Protein AF-A0AAV3FKM1-F1 (afdb_monomer)

Mean predicted aligned error: 5.12 Å

Organism: NCBI:txid1161745

Secondary structure (DSSP, 8-state):
-----PPPHHHHHHHHT-TTTEEEEETTEEEE-HHHHHHHHHHHHTT--HHHHHHTTT--HHHH-HHHHHHHHHHHHHHHHSS--

pLDDT: mean 88.03, std 15.58, range [33.47, 97.94]

Solvent-accessible surface area (backbone atoms only — not comparable to full-atom values): 5108 Å² total; per-residue (Å²): 134,83,80,70,80,71,68,52,68,66,53,53,58,54,47,64,76,37,60,77,48,28,68,46,76,57,96,76,41,77,39,63,24,69,67,40,52,53,52,49,53,51,44,40,74,75,67,48,55,69,58,54,60,28,42,79,69,76,52,20,47,92,65,62,31,60,74,49,50,54,52,51,54,55,53,52,50,58,56,51,70,76,51,77,130

Structure (mmCIF, N/CA/C/O backbone):
data_AF-A0AAV3FKM1-F1
#
_entry.id   AF-A0AAV3FKM1-F1
#
loop_
_atom_site.group_PDB
_atom_site.id
_atom_site.type_symbol
_atom_site.label_atom_id
_atom_site.label_alt_id
_atom_site.label_comp_id
_atom_site.label_asym_id
_atom_site.label_entity_id
_atom_site.label_seq_id
_atom_site.pdbx_PDB_ins_code
_atom_site.Cartn_x
_atom_site.Cartn_y
_atom_site.Cartn_z
_atom_site.occupancy
_atom_site.B_iso_or_equiv
_atom_site.auth_seq_id
_atom_site.auth_comp_id
_atom_site.auth_asym_id
_atom_site.auth_atom_id
_atom_site.pdbx_PDB_model_num
ATOM 1 N N . MET A 1 1 ? 2.653 21.293 5.285 1.00 33.47 1 MET A N 1
ATOM 2 C CA . MET A 1 1 ? 2.508 19.931 5.851 1.00 33.47 1 MET A CA 1
ATOM 3 C C . MET A 1 1 ? 1.086 19.451 5.589 1.00 33.47 1 MET A C 1
ATOM 5 O O . MET A 1 1 ? 0.173 19.889 6.272 1.00 33.47 1 MET A O 1
ATOM 9 N N . THR A 1 2 ? 0.848 18.638 4.559 1.00 41.75 2 THR A N 1
ATOM 10 C CA . THR A 1 2 ? -0.502 18.129 4.266 1.00 41.75 2 THR A CA 1
ATOM 11 C C . THR A 1 2 ? -0.880 17.103 5.330 1.00 41.75 2 THR A C 1
ATOM 13 O O . THR A 1 2 ? -0.345 15.994 5.350 1.00 41.75 2 THR A O 1
ATOM 16 N N . SER A 1 3 ? -1.768 17.494 6.247 1.00 46.47 3 SER A N 1
ATOM 17 C CA . SER A 1 3 ? -2.404 16.586 7.202 1.00 46.47 3 SER A CA 1
ATOM 18 C C . SER A 1 3 ? -3.076 15.470 6.401 1.00 46.47 3 SER A C 1
ATOM 20 O O . SER A 1 3 ? -4.056 15.694 5.693 1.00 46.47 3 SER A O 1
ATOM 22 N N . GLY A 1 4 ? -2.461 14.287 6.378 1.00 57.47 4 GLY A N 1
ATOM 23 C CA . GLY A 1 4 ? -2.964 13.171 5.589 1.00 57.47 4 GLY A CA 1
ATOM 24 C C . GLY A 1 4 ? -4.335 12.770 6.114 1.00 57.47 4 GLY A C 1
ATOM 25 O O . GLY A 1 4 ? -4.456 12.489 7.305 1.00 57.47 4 GLY A O 1
ATOM 26 N N . LYS A 1 5 ? -5.342 12.723 5.231 1.00 66.19 5 LYS A N 1
ATOM 27 C CA . LYS A 1 5 ? -6.682 12.201 5.533 1.00 66.19 5 LYS A CA 1
ATOM 28 C C . LYS A 1 5 ? -6.544 10.940 6.400 1.00 66.19 5 LYS A C 1
ATOM 30 O O . LYS A 1 5 ? -5.841 9.987 6.021 1.00 66.19 5 LYS A O 1
ATOM 35 N N . LYS A 1 6 ? -7.125 10.985 7.606 1.00 76.19 6 LYS A N 1
ATOM 36 C CA . LYS A 1 6 ? -7.204 9.818 8.491 1.00 76.19 6 LYS A CA 1
ATOM 37 C C . LYS A 1 6 ? -7.939 8.716 7.727 1.00 76.19 6 LYS A C 1
ATOM 39 O O . LYS A 1 6 ? -8.885 9.014 7.006 1.00 76.19 6 LYS A O 1
ATOM 44 N N . LEU A 1 7 ? -7.464 7.477 7.853 1.00 86.56 7 LEU A N 1
ATOM 45 C CA . LEU A 1 7 ? -8.237 6.330 7.375 1.00 86.56 7 LEU A CA 1
ATOM 46 C C . LEU A 1 7 ? -9.524 6.302 8.200 1.00 86.56 7 LEU A C 1
ATO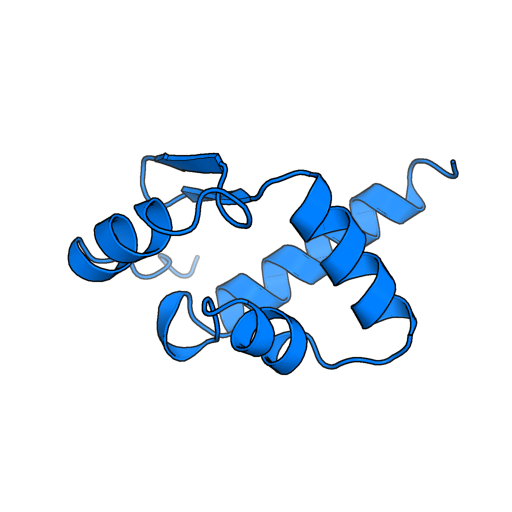M 48 O O . LEU A 1 7 ? -9.446 6.388 9.431 1.00 86.56 7 LEU A O 1
ATOM 52 N N . ASP A 1 8 ? -10.670 6.268 7.532 1.00 90.12 8 ASP A N 1
ATOM 53 C CA . ASP A 1 8 ? -11.948 6.081 8.208 1.00 90.12 8 ASP A CA 1
ATOM 54 C C . ASP A 1 8 ? -12.050 4.662 8.783 1.00 90.12 8 ASP A C 1
ATOM 56 O O . ASP A 1 8 ? -11.223 3.783 8.525 1.00 90.12 8 ASP A O 1
ATOM 60 N N . ARG A 1 9 ? -13.045 4.470 9.647 1.00 91.44 9 ARG A N 1
ATOM 61 C CA . ARG A 1 9 ? -13.228 3.216 10.376 1.00 91.44 9 ARG A CA 1
ATOM 62 C C . ARG A 1 9 ? -13.511 2.045 9.436 1.00 91.44 9 ARG A C 1
ATOM 64 O O . ARG A 1 9 ? -12.941 0.982 9.639 1.00 91.44 9 ARG A O 1
ATOM 71 N N . GLU A 1 10 ? -14.328 2.262 8.411 1.00 93.88 10 GLU A N 1
ATOM 72 C CA . GLU A 1 10 ? -14.691 1.238 7.430 1.00 93.88 10 GLU A CA 1
ATOM 73 C C . GLU A 1 10 ? -13.459 0.732 6.675 1.00 93.88 10 GLU A C 1
ATOM 75 O O . GLU A 1 10 ? -13.205 -0.469 6.629 1.00 93.88 10 GLU A O 1
ATOM 80 N N . THR A 1 11 ? -12.610 1.647 6.206 1.00 94.12 11 THR A N 1
ATOM 81 C CA . THR A 1 11 ? -11.331 1.312 5.576 1.00 94.12 11 THR A CA 1
ATOM 82 C C . THR A 1 11 ? -10.422 0.546 6.536 1.00 94.12 11 THR A C 1
ATOM 84 O O . THR A 1 11 ? -9.753 -0.405 6.139 1.00 94.12 11 THR A O 1
ATOM 87 N N . VAL A 1 12 ? -10.359 0.943 7.812 1.00 94.44 12 VAL A N 1
ATOM 88 C CA . VAL A 1 12 ? -9.544 0.239 8.816 1.00 94.44 12 VAL A CA 1
ATOM 89 C C . VAL A 1 12 ? -10.040 -1.188 9.034 1.00 94.44 12 VAL A C 1
ATOM 91 O O . VAL A 1 12 ? -9.214 -2.100 9.107 1.00 94.44 12 VAL A O 1
ATOM 94 N N . ASP A 1 13 ? -11.351 -1.379 9.146 1.00 95.31 13 ASP A N 1
ATOM 95 C CA . ASP A 1 13 ? -11.953 -2.690 9.371 1.00 95.31 13 ASP A CA 1
ATOM 96 C C . ASP A 1 13 ? -11.801 -3.581 8.131 1.00 95.31 13 ASP A C 1
ATOM 98 O O . ASP A 1 13 ? -11.393 -4.732 8.270 1.00 95.31 13 ASP A O 1
ATOM 102 N N . TYR A 1 14 ? -11.960 -3.028 6.924 1.00 96.69 14 TYR A N 1
ATOM 103 C CA . TYR A 1 14 ? -11.653 -3.721 5.672 1.00 96.69 14 TYR A CA 1
ATOM 104 C C . TYR A 1 14 ? -10.186 -4.164 5.594 1.00 96.69 14 TYR A C 1
ATOM 106 O O . TYR A 1 14 ? -9.892 -5.329 5.360 1.00 96.69 14 TYR A O 1
ATOM 114 N N . LEU A 1 15 ? -9.228 -3.275 5.871 1.00 96.44 15 LEU A N 1
ATOM 115 C CA . LEU A 1 15 ? -7.805 -3.634 5.821 1.00 96.44 15 LEU A CA 1
ATOM 116 C C . LEU A 1 15 ? -7.432 -4.747 6.816 1.00 96.44 15 LEU A C 1
ATOM 118 O O . LEU A 1 15 ? -6.449 -5.452 6.600 1.00 96.44 15 LEU A O 1
ATOM 122 N N . ARG A 1 16 ? -8.186 -4.910 7.910 1.00 95.06 16 ARG A N 1
ATOM 123 C CA . ARG A 1 16 ? -7.970 -5.983 8.893 1.00 95.06 16 ARG A CA 1
ATOM 124 C C . ARG A 1 16 ? -8.434 -7.355 8.405 1.00 95.06 16 ARG A C 1
ATOM 126 O O . ARG A 1 16 ? -7.990 -8.346 8.976 1.00 95.06 16 ARG A O 1
ATOM 133 N N . THR A 1 17 ? -9.268 -7.430 7.368 1.00 96.88 17 THR A N 1
ATOM 134 C CA . THR A 1 17 ? -9.690 -8.708 6.769 1.00 96.88 17 THR A CA 1
ATOM 135 C C . THR A 1 17 ? -8.668 -9.268 5.775 1.00 96.88 17 THR A C 1
ATOM 137 O O . THR A 1 17 ? -8.838 -10.388 5.303 1.00 96.88 17 THR A O 1
ATOM 140 N N . LEU A 1 18 ? -7.586 -8.529 5.489 1.00 97.31 18 LEU A N 1
ATOM 141 C CA . LEU A 1 18 ? -6.538 -8.892 4.529 1.00 97.31 18 LEU A CA 1
ATOM 142 C C . LEU A 1 18 ? -5.193 -9.203 5.227 1.00 97.31 18 LEU A C 1
ATOM 144 O O . LEU A 1 18 ? -4.224 -8.459 5.036 1.00 97.31 18 LEU A O 1
ATOM 148 N N . PRO A 1 19 ? -5.081 -10.283 6.029 1.00 95.81 19 PRO A N 1
ATOM 149 C CA . PRO A 1 19 ? -3.875 -10.574 6.814 1.00 95.81 19 PRO A CA 1
ATOM 150 C C . PRO A 1 19 ? -2.637 -10.871 5.955 1.00 95.81 19 PRO A C 1
ATOM 152 O O . PRO A 1 19 ? -1.520 -10.574 6.375 1.00 95.81 19 PRO A O 1
ATOM 155 N N . GLU A 1 20 ? -2.827 -11.381 4.734 1.00 96.12 20 GLU A N 1
ATOM 156 C CA . GLU A 1 20 ? -1.742 -11.656 3.779 1.00 96.12 20 GLU A CA 1
ATOM 157 C C . GLU A 1 20 ? -1.034 -10.377 3.303 1.00 96.12 20 GLU A C 1
ATOM 159 O O . GLU A 1 20 ? 0.161 -10.378 2.989 1.00 96.12 20 GLU A O 1
ATOM 164 N N . ILE A 1 21 ? -1.756 -9.254 3.300 1.00 97.31 21 ILE A N 1
ATOM 165 C CA . ILE A 1 21 ? -1.294 -7.961 2.783 1.00 97.31 21 ILE A CA 1
ATOM 166 C C . ILE A 1 21 ? -0.952 -7.006 3.932 1.00 97.31 21 ILE A C 1
ATOM 168 O O . ILE A 1 21 ? 0.075 -6.314 3.922 1.00 97.31 21 ILE A O 1
ATOM 172 N N . VAL A 1 22 ? -1.803 -6.971 4.959 1.00 96.94 22 VAL A N 1
ATOM 173 C CA . VAL A 1 22 ? -1.750 -6.028 6.076 1.00 96.94 22 VAL A CA 1
ATOM 174 C C . VAL A 1 22 ? -1.543 -6.780 7.386 1.00 96.94 22 VAL A C 1
ATOM 176 O O . VAL A 1 22 ? -2.436 -7.420 7.923 1.00 96.94 22 VAL A O 1
ATOM 179 N N . ARG A 1 23 ? -0.363 -6.599 7.983 1.00 97.12 23 ARG A N 1
ATOM 180 C CA . ARG A 1 23 ? -0.024 -7.138 9.307 1.00 97.12 23 ARG A CA 1
ATOM 181 C C . ARG A 1 23 ? -0.839 -6.484 10.427 1.00 97.12 23 ARG A C 1
ATOM 183 O O . ARG A 1 23 ? -1.174 -7.146 11.400 1.00 97.12 23 ARG A O 1
ATOM 190 N N . ARG A 1 24 ? -1.047 -5.161 10.370 1.00 95.06 24 ARG A N 1
ATOM 191 C CA . ARG A 1 24 ? -1.883 -4.403 11.328 1.00 95.06 24 ARG A CA 1
ATOM 192 C C . ARG A 1 24 ? -2.149 -2.973 10.859 1.00 95.06 24 ARG A C 1
ATOM 194 O O . ARG A 1 24 ? -1.362 -2.402 10.104 1.00 95.06 24 ARG A O 1
ATOM 201 N N . VAL A 1 25 ? -3.181 -2.347 11.425 1.00 94.56 25 VAL A N 1
ATOM 202 C CA . VAL A 1 25 ? -3.463 -0.910 11.282 1.00 94.56 25 VAL A CA 1
ATOM 203 C C . VAL A 1 25 ? -3.526 -0.259 12.665 1.00 94.56 25 VAL A C 1
ATOM 205 O O . VAL A 1 25 ? -4.293 -0.699 13.521 1.00 94.56 25 VAL A O 1
ATOM 208 N N . GLN A 1 26 ? -2.710 0.774 12.902 1.00 89.81 26 GLN A N 1
ATOM 209 C CA . GLN A 1 26 ? -2.616 1.461 14.199 1.00 89.81 26 GLN A CA 1
ATOM 210 C C . GLN A 1 26 ? -2.388 2.963 14.005 1.00 89.81 26 GLN A C 1
ATOM 212 O O . GLN A 1 26 ? -1.467 3.365 13.294 1.00 89.81 26 GLN A O 1
ATOM 217 N N . GLY A 1 27 ? -3.222 3.807 14.625 1.00 85.06 27 GLY A N 1
ATOM 218 C CA . GLY A 1 27 ? -3.067 5.269 14.574 1.00 85.06 27 GLY A CA 1
ATOM 219 C C . GLY A 1 27 ? -3.038 5.845 13.149 1.00 85.06 27 GLY A C 1
ATOM 220 O O . GLY A 1 27 ? -2.272 6.763 12.870 1.00 85.06 27 GLY A O 1
ATOM 221 N N . GLY A 1 28 ? -3.793 5.255 12.213 1.00 83.44 28 GLY A N 1
ATOM 222 C CA . GLY A 1 28 ? -3.801 5.650 10.796 1.00 83.44 28 GLY A CA 1
ATOM 223 C C . GLY A 1 28 ? -2.570 5.212 9.983 1.00 83.44 28 GLY A C 1
ATOM 224 O O . GLY A 1 28 ? -2.432 5.604 8.816 1.00 83.44 28 GLY A O 1
ATOM 225 N N . ARG A 1 29 ? -1.672 4.410 10.575 1.00 89.44 29 ARG A N 1
ATOM 226 C CA . ARG A 1 29 ? -0.542 3.755 9.902 1.00 89.44 29 ARG A CA 1
ATOM 227 C C . ARG A 1 29 ? -0.919 2.329 9.516 1.00 89.44 29 ARG A C 1
ATOM 229 O O . ARG A 1 29 ? -1.432 1.581 10.345 1.00 89.44 29 ARG A O 1
ATOM 236 N N . ILE A 1 30 ? -0.609 1.963 8.275 1.00 94.69 30 ILE A N 1
ATOM 237 C CA . ILE A 1 30 ? -0.778 0.609 7.742 1.00 94.69 30 ILE A CA 1
ATOM 238 C C . ILE A 1 30 ? 0.585 -0.075 7.801 1.00 94.69 30 ILE A C 1
ATOM 240 O O . ILE A 1 30 ? 1.571 0.437 7.265 1.00 94.69 30 ILE A O 1
ATOM 244 N N . TYR A 1 31 ? 0.647 -1.213 8.479 1.00 95.38 31 TYR A N 1
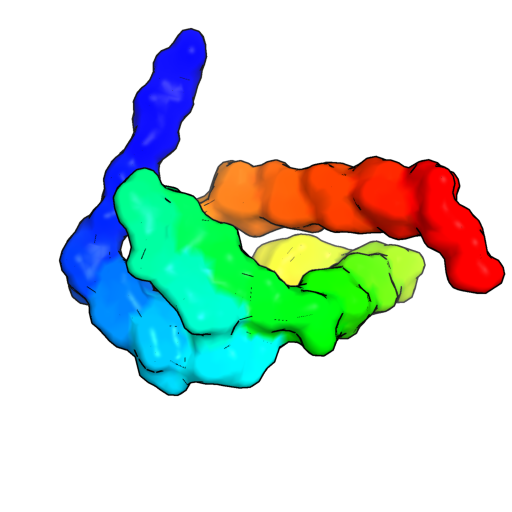ATOM 245 C CA . TYR A 1 31 ? 1.831 -2.054 8.537 1.00 95.38 31 TYR A CA 1
ATOM 246 C C . TYR A 1 31 ? 1.617 -3.211 7.572 1.00 95.38 31 TYR A C 1
ATOM 248 O O . TYR A 1 31 ? 0.887 -4.142 7.885 1.00 95.38 31 TYR A O 1
ATOM 256 N N . TYR A 1 32 ? 2.247 -3.139 6.405 1.00 96.62 32 TYR A N 1
ATOM 257 C CA . TYR A 1 32 ? 2.201 -4.214 5.415 1.00 96.62 32 TYR A CA 1
ATOM 258 C C . TYR A 1 32 ? 3.074 -5.395 5.825 1.00 96.62 32 TYR A C 1
ATOM 260 O O . TYR A 1 32 ? 4.104 -5.181 6.481 1.00 96.62 32 TYR A O 1
ATOM 268 N N . THR A 1 33 ? 2.673 -6.595 5.411 1.00 96.75 33 THR A N 1
ATOM 269 C CA . THR A 1 33 ? 3.469 -7.821 5.539 1.00 96.75 33 THR A CA 1
ATOM 270 C C . THR A 1 33 ? 4.774 -7.710 4.749 1.00 96.75 33 THR A C 1
ATOM 272 O O . THR A 1 33 ? 4.890 -6.932 3.799 1.00 96.75 33 THR A O 1
ATOM 275 N N . ASN A 1 34 ? 5.796 -8.466 5.159 1.00 94.75 34 ASN A N 1
ATOM 276 C CA . ASN A 1 34 ? 7.066 -8.488 4.429 1.00 94.75 34 ASN A CA 1
ATOM 277 C C . ASN A 1 34 ? 6.903 -9.144 3.051 1.00 94.75 34 ASN A C 1
ATOM 279 O O . ASN A 1 34 ? 7.462 -8.640 2.082 1.00 94.75 34 ASN A O 1
ATOM 283 N N . SER A 1 35 ? 6.088 -10.201 2.955 1.00 94.62 35 SER A N 1
ATOM 284 C CA . SER A 1 35 ? 5.759 -10.883 1.697 1.00 94.62 35 SER A CA 1
ATOM 285 C C . SER A 1 35 ? 5.180 -9.915 0.666 1.00 94.62 35 SER A C 1
ATOM 287 O O . SER A 1 35 ? 5.714 -9.810 -0.438 1.00 94.62 35 SER A O 1
ATOM 289 N N . PHE A 1 36 ? 4.164 -9.134 1.047 1.00 96.75 36 PHE A N 1
ATOM 290 C CA . PHE A 1 36 ? 3.556 -8.157 0.149 1.00 96.75 36 PHE A CA 1
ATOM 291 C C . PHE A 1 36 ? 4.547 -7.073 -0.284 1.00 96.75 36 PHE A C 1
ATOM 293 O O . PHE A 1 36 ? 4.600 -6.724 -1.459 1.00 96.75 36 PHE A O 1
ATOM 300 N N . ARG A 1 37 ? 5.392 -6.564 0.625 1.00 95.56 37 ARG A N 1
ATOM 301 C CA . ARG A 1 37 ? 6.427 -5.577 0.258 1.00 95.56 37 ARG A CA 1
ATOM 302 C C . ARG A 1 37 ? 7.410 -6.128 -0.770 1.00 95.56 37 ARG A C 1
ATOM 304 O O . ARG A 1 37 ? 7.727 -5.432 -1.736 1.00 95.56 37 ARG A O 1
ATOM 311 N N . THR A 1 38 ? 7.890 -7.355 -0.575 1.00 94.12 38 THR A N 1
ATOM 312 C CA . THR A 1 38 ? 8.816 -8.009 -1.508 1.00 94.12 38 THR A CA 1
ATOM 313 C C . THR A 1 38 ? 8.154 -8.224 -2.865 1.00 94.12 38 THR A C 1
ATOM 315 O O . THR A 1 38 ? 8.719 -7.836 -3.885 1.00 94.12 38 THR A O 1
ATOM 318 N N . GLN A 1 39 ? 6.922 -8.740 -2.889 1.00 95.25 39 GLN A N 1
ATOM 319 C CA . GLN A 1 39 ? 6.163 -8.923 -4.127 1.00 95.25 39 GLN A CA 1
ATOM 320 C C . GLN A 1 39 ? 5.920 -7.589 -4.848 1.00 95.25 39 GLN A C 1
ATOM 322 O O . GLN A 1 39 ? 6.201 -7.467 -6.039 1.00 95.25 39 GLN A O 1
ATOM 327 N N . ALA A 1 40 ? 5.451 -6.565 -4.132 1.00 95.94 40 ALA A N 1
ATOM 328 C CA . ALA A 1 40 ? 5.139 -5.263 -4.708 1.00 95.94 40 ALA A CA 1
ATOM 329 C C . ALA A 1 40 ? 6.385 -4.558 -5.264 1.00 95.94 40 ALA A C 1
ATOM 331 O O . ALA A 1 40 ? 6.332 -3.954 -6.333 1.00 95.94 40 ALA A O 1
ATOM 332 N N . THR A 1 41 ? 7.523 -4.642 -4.569 1.00 94.62 41 THR A N 1
ATOM 333 C CA . THR A 1 41 ? 8.784 -4.065 -5.066 1.00 94.62 41 THR A CA 1
ATOM 334 C C . THR A 1 41 ? 9.352 -4.834 -6.254 1.00 94.62 41 THR A C 1
ATOM 336 O O . THR A 1 41 ? 9.874 -4.198 -7.168 1.00 94.62 41 THR A O 1
ATOM 339 N N . ALA A 1 42 ? 9.221 -6.164 -6.281 1.00 93.81 42 ALA A N 1
ATOM 340 C CA . ALA A 1 42 ? 9.620 -6.986 -7.421 1.00 93.81 42 ALA A CA 1
ATOM 341 C C . ALA A 1 42 ? 8.780 -6.669 -8.667 1.00 93.81 42 ALA A C 1
ATOM 343 O O . ALA A 1 42 ? 9.348 -6.342 -9.705 1.00 93.81 42 ALA A O 1
ATOM 344 N N . ARG A 1 43 ? 7.445 -6.665 -8.546 1.00 95.50 43 ARG A N 1
ATOM 345 C CA . ARG A 1 43 ? 6.531 -6.302 -9.644 1.00 95.50 43 ARG A CA 1
ATOM 346 C C . ARG A 1 43 ? 6.796 -4.894 -10.160 1.00 95.50 43 ARG A C 1
ATOM 348 O O . ARG A 1 43 ? 6.916 -4.683 -11.361 1.00 95.50 43 ARG A O 1
ATOM 355 N N . TYR A 1 44 ? 6.986 -3.937 -9.254 1.00 95.31 44 TYR A N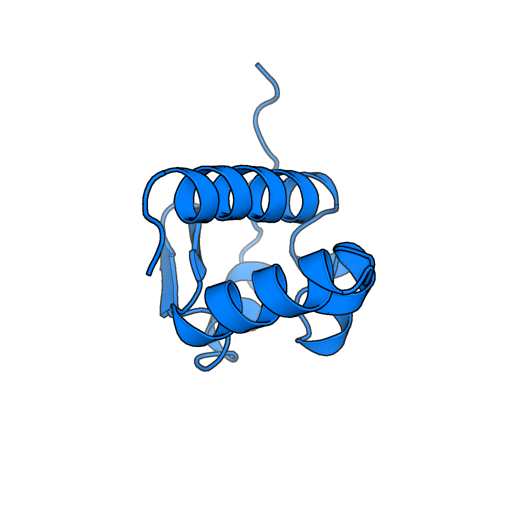 1
ATOM 356 C CA . TYR A 1 44 ? 7.337 -2.582 -9.658 1.00 95.31 44 TYR A CA 1
ATOM 357 C C . TYR A 1 44 ? 8.665 -2.537 -10.437 1.00 95.31 44 TYR A C 1
ATOM 359 O O . TYR A 1 44 ? 8.778 -1.811 -11.421 1.00 95.31 44 TYR 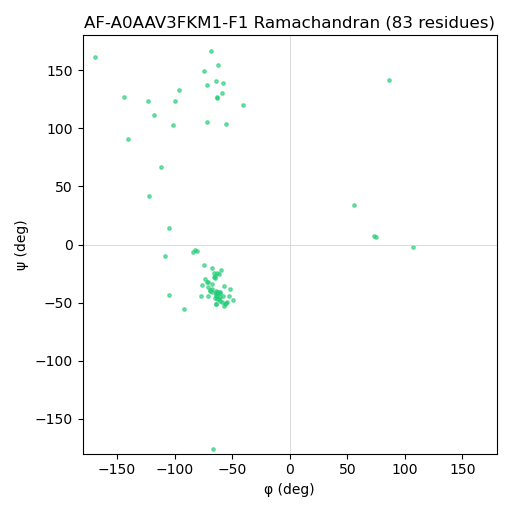A O 1
ATOM 367 N N . ALA A 1 45 ? 9.680 -3.301 -10.015 1.00 92.62 45 ALA A N 1
ATOM 368 C CA . ALA A 1 45 ? 10.958 -3.380 -10.726 1.00 92.62 45 ALA A CA 1
ATOM 369 C C . ALA A 1 45 ? 10.830 -4.025 -12.120 1.00 92.62 45 ALA A C 1
ATOM 371 O O . ALA A 1 45 ? 11.646 -3.733 -12.987 1.00 92.62 45 ALA A O 1
ATOM 372 N N . MET A 1 46 ? 9.804 -4.852 -12.341 1.00 94.69 46 MET A N 1
ATOM 373 C CA . MET A 1 46 ? 9.453 -5.419 -13.649 1.00 94.69 46 MET A CA 1
ATOM 374 C C . MET A 1 46 ? 8.665 -4.447 -14.546 1.00 94.69 46 MET A C 1
ATOM 376 O O . MET A 1 46 ? 8.430 -4.758 -15.708 1.00 94.69 46 MET A O 1
ATOM 380 N N . GLY A 1 47 ? 8.288 -3.267 -14.039 1.00 96.00 47 GLY A N 1
ATOM 381 C CA . GLY A 1 47 ? 7.592 -2.225 -14.802 1.00 96.00 47 GLY A CA 1
ATOM 382 C C . GLY A 1 47 ? 6.114 -2.046 -14.452 1.00 96.00 47 GLY A C 1
ATOM 383 O O . GLY A 1 47 ? 5.482 -1.130 -14.982 1.00 96.00 47 GLY A O 1
ATOM 384 N N . ASP A 1 48 ? 5.562 -2.849 -13.538 1.00 96.81 48 ASP A N 1
ATOM 385 C CA . ASP A 1 48 ? 4.160 -2.720 -13.138 1.00 96.81 48 ASP A CA 1
ATOM 386 C C . ASP A 1 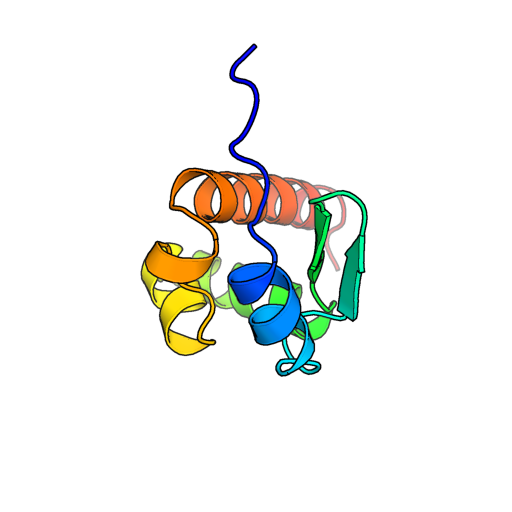48 ? 3.891 -1.373 -12.455 1.00 96.81 48 ASP A C 1
ATOM 388 O O . ASP A 1 48 ? 4.666 -0.874 -11.624 1.00 96.81 48 ASP A O 1
ATOM 392 N N . ARG A 1 49 ? 2.729 -0.784 -12.753 1.00 96.88 49 ARG A N 1
ATOM 393 C CA . ARG A 1 49 ? 2.324 0.478 -12.132 1.00 96.88 49 ARG A CA 1
ATOM 394 C C . ARG A 1 49 ? 1.958 0.228 -10.663 1.00 96.88 49 ARG A C 1
ATOM 396 O O . ARG A 1 49 ? 1.191 -0.687 -10.375 1.00 96.88 49 ARG A O 1
ATOM 403 N N . PRO A 1 50 ? 2.383 1.095 -9.721 1.00 96.50 50 PRO A N 1
ATOM 404 C CA . PRO A 1 50 ? 2.051 0.963 -8.301 1.00 96.50 50 PRO A CA 1
ATOM 405 C C . PRO A 1 50 ? 0.559 0.793 -8.016 1.00 96.50 50 PRO A C 1
ATOM 407 O O . PRO A 1 50 ? 0.176 0.050 -7.126 1.00 96.50 50 PRO A O 1
ATOM 410 N N . VAL A 1 51 ? -0.285 1.505 -8.761 1.00 97.44 51 VAL A N 1
ATOM 411 C CA . VAL A 1 51 ? -1.739 1.449 -8.591 1.00 97.44 51 VAL A CA 1
ATOM 412 C C . VAL A 1 51 ? -2.279 0.060 -8.915 1.00 97.44 51 VAL A C 1
ATOM 414 O O . VAL A 1 51 ? -3.111 -0.437 -8.163 1.00 97.44 51 VAL A O 1
ATOM 417 N N . ASP A 1 52 ? -1.776 -0.568 -9.974 1.00 97.94 52 ASP A N 1
ATOM 418 C CA . ASP A 1 52 ? -2.256 -1.870 -10.436 1.00 97.94 52 ASP A CA 1
ATOM 419 C C . ASP A 1 52 ? -1.822 -2.967 -9.459 1.00 97.94 52 ASP A C 1
ATOM 421 O O . ASP A 1 52 ? -2.656 -3.725 -8.980 1.00 97.94 52 ASP A O 1
ATOM 425 N N . ILE A 1 53 ? -0.564 -2.934 -9.003 1.00 97.81 53 ILE A N 1
ATOM 426 C CA . ILE A 1 53 ? -0.055 -3.837 -7.955 1.00 97.81 53 ILE A CA 1
ATOM 427 C C . ILE A 1 53 ? -0.950 -3.807 -6.707 1.00 97.81 53 ILE A C 1
ATOM 429 O O . ILE A 1 53 ? -1.252 -4.845 -6.123 1.00 97.81 53 ILE A O 1
ATOM 433 N N . PHE A 1 54 ? -1.358 -2.616 -6.265 1.00 97.62 54 PHE A N 1
ATOM 434 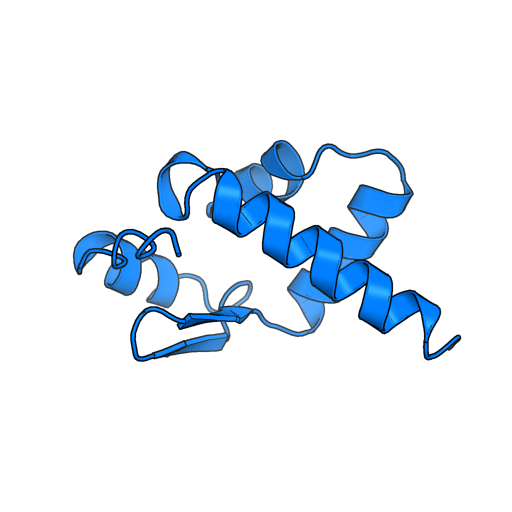C CA . PHE A 1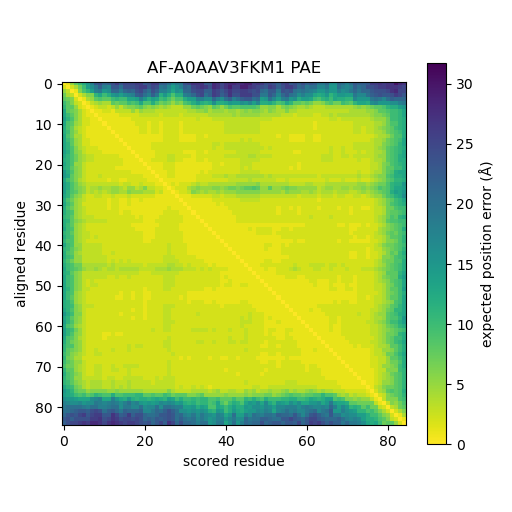 54 ? -2.183 -2.467 -5.068 1.00 97.62 54 PHE A CA 1
ATOM 435 C C . PHE A 1 54 ? -3.653 -2.844 -5.312 1.00 97.62 54 PHE A C 1
ATOM 437 O O . PHE A 1 54 ? -4.269 -3.424 -4.418 1.00 97.62 54 PHE A O 1
ATOM 444 N N . ARG A 1 55 ? -4.206 -2.571 -6.503 1.00 97.94 55 ARG A N 1
ATOM 445 C CA . ARG A 1 55 ? -5.561 -3.003 -6.894 1.00 97.94 55 ARG A CA 1
ATOM 446 C C . ARG A 1 55 ? -5.685 -4.516 -6.975 1.00 97.94 55 ARG A C 1
ATOM 448 O O . ARG A 1 55 ? -6.641 -5.057 -6.432 1.00 97.94 55 ARG A O 1
ATOM 455 N N . ASP A 1 56 ? -4.687 -5.188 -7.540 1.00 97.38 56 ASP A N 1
ATOM 456 C CA . ASP A 1 56 ? -4.643 -6.654 -7.622 1.00 97.38 56 ASP A CA 1
ATOM 457 C C . ASP A 1 56 ? -4.675 -7.321 -6.237 1.00 97.38 56 ASP A C 1
ATOM 459 O O . ASP A 1 56 ? -5.051 -8.481 -6.106 1.00 97.38 56 ASP A O 1
ATOM 463 N N . ASN A 1 57 ? -4.294 -6.579 -5.193 1.00 96.50 57 ASN A N 1
ATOM 464 C CA . ASN A 1 57 ? -4.281 -7.027 -3.803 1.00 96.50 57 ASN A CA 1
ATOM 465 C C . ASN A 1 57 ? -5.434 -6.433 -2.967 1.00 96.50 57 ASN A C 1
ATOM 467 O O . ASN A 1 57 ? -5.389 -6.471 -1.737 1.00 96.50 57 ASN A O 1
ATOM 471 N N . GLY A 1 58 ? -6.448 -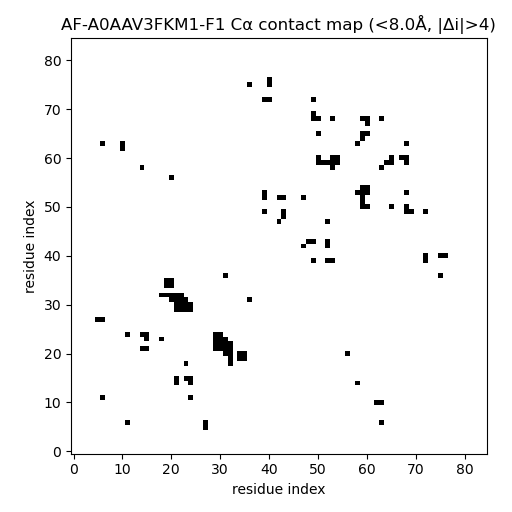5.845 -3.611 1.00 96.25 58 GLY A N 1
ATOM 472 C CA . GLY A 1 58 ? -7.645 -5.307 -2.955 1.00 96.25 58 GLY A CA 1
ATOM 473 C C . GLY A 1 58 ? -7.434 -4.005 -2.177 1.00 96.25 58 GLY A C 1
ATOM 474 O O . GLY A 1 58 ? -8.336 -3.540 -1.497 1.00 96.25 58 GLY A O 1
ATOM 475 N N . ILE A 1 59 ? -6.263 -3.375 -2.261 1.00 96.44 59 ILE A N 1
ATOM 476 C CA . ILE A 1 59 ? -5.926 -2.166 -1.491 1.00 96.44 59 ILE A CA 1
ATOM 477 C C . ILE A 1 59 ? -5.536 -1.006 -2.403 1.00 96.44 59 ILE A C 1
ATOM 479 O O . ILE A 1 59 ? -4.578 -0.274 -2.138 1.00 96.44 59 ILE A O 1
ATOM 483 N N . GLY A 1 60 ? -6.270 -0.851 -3.500 1.00 96.25 60 GLY A N 1
ATOM 484 C CA . GLY A 1 60 ? -6.023 0.179 -4.492 1.00 96.25 60 GLY A CA 1
ATOM 485 C C . GLY A 1 60 ? -6.267 1.607 -3.981 1.00 96.25 60 GLY A C 1
ATOM 486 O O . GLY A 1 60 ? -6.519 1.860 -2.794 1.00 96.25 60 GLY A O 1
ATOM 487 N N . PRO A 1 61 ? -6.135 2.603 -4.870 1.00 95.31 61 PRO A N 1
ATOM 488 C CA . PRO A 1 61 ? -6.231 4.012 -4.507 1.00 95.31 61 PRO A CA 1
ATOM 489 C C . PRO A 1 61 ? -7.607 4.406 -3.958 1.00 95.31 61 PRO A C 1
ATOM 491 O O . PRO A 1 61 ? -7.689 5.371 -3.205 1.00 95.31 61 PRO A O 1
ATOM 494 N N . GLU A 1 62 ? -8.660 3.671 -4.296 1.00 94.31 62 GLU A N 1
ATOM 495 C CA . GLU A 1 62 ? -10.000 3.806 -3.723 1.00 94.31 62 GLU A CA 1
ATOM 496 C C . GLU A 1 62 ? -10.059 3.460 -2.225 1.00 94.31 62 GLU A C 1
ATOM 498 O O . GLU A 1 62 ? -10.837 4.072 -1.501 1.00 94.31 62 GLU A O 1
ATOM 503 N N . VAL A 1 63 ? -9.184 2.568 -1.743 1.00 94.56 63 VAL A N 1
ATOM 504 C CA . VAL A 1 63 ? -9.119 2.157 -0.330 1.00 94.56 63 VAL A CA 1
ATOM 505 C C . VAL A 1 63 ? -8.140 3.033 0.448 1.00 94.56 63 VAL A C 1
ATOM 507 O O . VAL A 1 63 ? -8.478 3.647 1.456 1.00 94.56 63 VAL A O 1
ATOM 510 N N . ILE A 1 64 ? -6.886 3.116 -0.007 1.00 93.44 64 ILE A N 1
ATOM 511 C CA . ILE A 1 64 ? -5.816 3.761 0.776 1.00 93.44 64 ILE A CA 1
ATOM 512 C C . ILE A 1 64 ? -5.372 5.115 0.210 1.00 93.44 64 ILE A C 1
ATOM 514 O O . ILE A 1 64 ? -4.637 5.853 0.871 1.00 93.44 64 ILE A O 1
ATOM 518 N N . GLY A 1 65 ? -5.809 5.480 -0.993 1.00 93.56 65 GLY A N 1
ATOM 519 C CA . GLY A 1 65 ? -5.435 6.725 -1.659 1.00 93.56 65 GLY A CA 1
ATOM 520 C C . GLY A 1 65 ? -4.131 6.647 -2.459 1.00 93.56 65 GLY A C 1
ATOM 521 O O . GLY A 1 65 ? -3.114 6.115 -2.005 1.00 93.56 65 GLY A O 1
ATOM 522 N N . TYR A 1 66 ? -4.123 7.308 -3.622 1.00 94.75 66 TYR A N 1
ATOM 523 C CA . TYR A 1 66 ? -2.969 7.403 -4.532 1.00 94.75 66 TYR A CA 1
ATOM 524 C C . TYR A 1 66 ? -1.668 7.821 -3.829 1.00 94.75 66 TYR A C 1
ATOM 526 O O . TYR A 1 66 ? -0.636 7.164 -3.954 1.00 94.75 66 TYR A O 1
ATOM 534 N N . LYS A 1 67 ? -1.715 8.871 -2.996 1.00 92.12 67 LYS A N 1
ATOM 535 C CA . LYS A 1 67 ? -0.529 9.374 -2.279 1.00 92.12 67 LYS A CA 1
ATOM 536 C C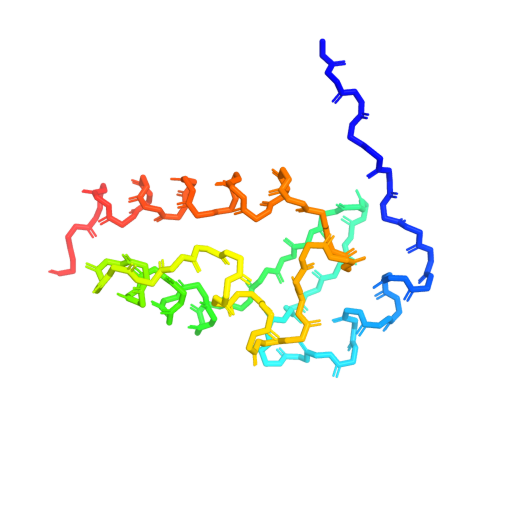 . LYS A 1 67 ? 0.016 8.418 -1.220 1.00 92.12 67 LYS A C 1
ATOM 538 O O . LYS A 1 67 ? 1.160 8.585 -0.788 1.00 92.12 67 LYS A O 1
ATOM 543 N N . ARG A 1 68 ? -0.769 7.451 -0.732 1.00 93.00 68 ARG A N 1
ATOM 544 C CA . ARG A 1 68 ? -0.232 6.401 0.148 1.00 93.00 68 ARG A CA 1
ATOM 545 C C . ARG A 1 68 ? 0.524 5.363 -0.668 1.00 93.00 68 ARG A C 1
ATOM 547 O O . ARG A 1 68 ? 1.637 5.035 -0.272 1.00 93.00 68 ARG A O 1
ATOM 554 N N . ILE A 1 69 ? -0.028 4.938 -1.803 1.00 95.50 69 ILE A N 1
ATOM 555 C CA . ILE A 1 69 ? 0.606 3.986 -2.728 1.00 95.50 69 ILE A CA 1
ATOM 556 C C . ILE A 1 69 ? 1.970 4.511 -3.193 1.00 95.50 69 ILE A C 1
ATOM 558 O O . ILE A 1 69 ? 2.985 3.846 -2.986 1.00 95.50 69 ILE A O 1
ATOM 562 N N . GLU A 1 70 ? 2.015 5.741 -3.718 1.00 94.06 70 GLU A N 1
ATOM 563 C CA . GLU A 1 70 ? 3.259 6.372 -4.192 1.00 94.06 70 GLU A CA 1
ATOM 564 C C . GLU A 1 70 ? 4.348 6.383 -3.106 1.00 94.06 70 GLU A C 1
ATOM 566 O O . GLU A 1 70 ? 5.474 5.937 -3.334 1.00 94.06 70 GLU A O 1
ATOM 571 N N . ARG A 1 71 ? 4.003 6.831 -1.888 1.00 93.12 71 ARG A N 1
ATOM 572 C CA . ARG A 1 71 ? 4.952 6.908 -0.763 1.00 93.12 71 ARG A CA 1
ATOM 573 C C . ARG A 1 71 ? 5.415 5.540 -0.268 1.00 93.12 71 ARG A C 1
ATOM 575 O O . ARG A 1 71 ? 6.553 5.433 0.184 1.00 93.12 71 ARG A O 1
ATOM 582 N N . CYS A 1 72 ? 4.557 4.518 -0.310 1.00 94.25 72 CYS A N 1
ATOM 583 C CA . CYS A 1 72 ? 4.937 3.161 0.089 1.00 94.25 72 CYS A CA 1
ATOM 584 C C . CYS A 1 72 ? 6.011 2.612 -0.849 1.00 94.25 72 CYS A C 1
ATOM 586 O O . CYS A 1 72 ? 7.073 2.210 -0.381 1.00 94.25 72 CYS A O 1
ATOM 588 N N . ILE A 1 73 ? 5.772 2.683 -2.160 1.00 93.69 73 ILE A N 1
ATOM 589 C CA . ILE A 1 73 ? 6.721 2.195 -3.164 1.00 93.69 73 ILE A CA 1
ATOM 590 C C . ILE A 1 73 ? 8.034 2.986 -3.134 1.00 93.69 73 ILE A C 1
ATOM 592 O O . ILE A 1 73 ? 9.096 2.368 -3.152 1.00 93.69 73 ILE A O 1
ATOM 596 N N . ALA A 1 74 ? 7.988 4.321 -3.036 1.00 91.94 74 ALA A N 1
ATOM 597 C CA . ALA A 1 74 ? 9.199 5.143 -2.924 1.00 91.94 74 ALA A CA 1
ATOM 598 C C . ALA A 1 74 ? 10.074 4.700 -1.736 1.00 91.94 74 ALA A C 1
ATOM 600 O O . ALA A 1 74 ? 11.239 4.353 -1.912 1.00 91.94 74 ALA A O 1
ATOM 601 N N . ARG A 1 75 ? 9.465 4.570 -0.550 1.00 91.50 75 ARG A N 1
ATOM 602 C CA . ARG A 1 75 ? 10.157 4.135 0.671 1.00 91.50 75 ARG A CA 1
ATOM 603 C C . ARG A 1 75 ? 10.723 2.715 0.568 1.00 91.50 75 ARG A C 1
ATOM 605 O O . ARG A 1 75 ? 11.813 2.445 1.071 1.00 91.50 75 ARG A O 1
ATOM 612 N N . TRP A 1 76 ? 9.981 1.774 -0.016 1.00 92.38 76 TRP A N 1
ATOM 613 C CA . TRP A 1 76 ? 10.426 0.377 -0.078 1.00 92.38 76 TRP A CA 1
ATOM 614 C C . TRP A 1 76 ? 11.574 0.170 -1.059 1.00 92.38 76 TRP A C 1
ATOM 616 O O . TRP A 1 76 ? 12.456 -0.640 -0.786 1.00 92.38 76 TRP A O 1
ATOM 626 N N . LYS A 1 77 ? 11.621 0.937 -2.152 1.00 84.12 77 LYS A N 1
ATOM 627 C CA . LYS A 1 77 ? 12.769 0.919 -3.066 1.00 84.12 77 LYS A CA 1
ATOM 628 C C . LYS A 1 77 ? 14.039 1.438 -2.415 1.00 84.12 77 LYS A C 1
ATOM 630 O O . LYS A 1 77 ? 15.066 0.789 -2.534 1.00 84.12 77 LYS A O 1
ATOM 635 N N . GLU A 1 78 ? 13.957 2.562 -1.700 1.00 78.19 78 GLU A N 1
ATOM 636 C CA . GLU A 1 78 ? 15.102 3.123 -0.966 1.00 78.19 78 GLU A CA 1
ATOM 637 C C . GLU A 1 78 ? 15.666 2.113 0.042 1.00 78.19 78 GLU A C 1
ATOM 639 O O . GLU A 1 78 ? 16.877 2.000 0.215 1.00 78.19 78 GLU A O 1
ATOM 644 N N . THR A 1 79 ? 14.786 1.319 0.661 1.00 67.25 79 THR A N 1
ATOM 645 C CA . THR A 1 79 ? 15.192 0.251 1.585 1.00 67.25 79 THR A CA 1
ATOM 646 C C . THR A 1 79 ? 15.890 -0.905 0.855 1.00 67.25 79 THR A C 1
ATOM 648 O O . THR A 1 79 ? 16.873 -1.431 1.366 1.00 67.25 79 THR A O 1
ATOM 651 N N . ARG A 1 80 ? 15.420 -1.291 -0.343 1.00 59.91 80 ARG A N 1
ATOM 652 C CA . ARG A 1 80 ? 16.015 -2.375 -1.148 1.00 59.91 80 ARG A CA 1
ATOM 653 C C . ARG A 1 80 ? 17.377 -2.000 -1.739 1.00 59.91 80 ARG A C 1
ATOM 655 O O . ARG A 1 80 ? 18.228 -2.865 -1.879 1.00 59.91 80 ARG A O 1
ATOM 662 N N . THR A 1 81 ? 17.592 -0.728 -2.066 1.00 56.31 81 THR A N 1
ATOM 663 C CA . THR A 1 81 ? 18.876 -0.251 -2.605 1.00 56.31 81 THR A CA 1
ATOM 664 C C . THR A 1 81 ? 19.977 -0.189 -1.538 1.00 56.31 81 THR A C 1
ATOM 666 O O . THR A 1 81 ? 21.138 -0.398 -1.867 1.00 56.31 81 THR A O 1
ATOM 669 N N . ASN A 1 82 ? 19.636 0.046 -0.264 1.00 54.56 82 ASN A N 1
ATOM 670 C CA . ASN A 1 82 ? 20.623 0.173 0.821 1.00 54.56 82 ASN A CA 1
ATOM 671 C C . ASN A 1 82 ? 21.088 -1.159 1.440 1.00 54.56 82 ASN A C 1
ATOM 673 O O . ASN A 1 82 ? 22.011 -1.155 2.249 1.00 54.56 82 ASN A O 1
ATOM 677 N N . TYR A 1 83 ? 20.487 -2.287 1.058 1.00 42.69 83 TYR A N 1
ATOM 678 C CA . TYR A 1 83 ? 20.934 -3.627 1.443 1.00 42.69 83 TYR A CA 1
ATOM 679 C C . TYR A 1 83 ? 20.788 -4.566 0.239 1.00 42.69 83 TYR A C 1
ATOM 681 O O . TYR A 1 83 ? 19.707 -5.140 0.058 1.00 42.69 83 TYR A O 1
ATOM 689 N N . PRO A 1 84 ? 21.823 -4.714 -0.612 1.00 46.69 84 PRO A N 1
ATOM 690 C CA . PRO A 1 84 ? 21.835 -5.812 -1.569 1.00 46.69 84 PRO A CA 1
ATOM 691 C C . PRO A 1 84 ? 21.746 -7.130 -0.783 1.00 46.69 84 PRO A C 1
ATOM 693 O O . PRO A 1 84 ? 22.426 -7.288 0.231 1.00 46.69 84 PRO A O 1
ATOM 696 N N . GLN A 1 85 ? 20.826 -8.009 -1.196 1.00 50.06 85 GLN A N 1
ATOM 697 C CA . GLN A 1 85 ? 20.773 -9.395 -0.716 1.00 50.06 85 GLN A CA 1
ATOM 698 C C . GLN A 1 85 ? 22.070 -10.117 -1.068 1.00 50.06 85 GLN A C 1
ATOM 700 O O . GLN A 1 85 ? 22.561 -9.880 -2.196 1.00 50.06 85 GLN A O 1
#

Sequence (85 aa):
MTSGKKLDRETVDYLRTLPEIVRRVQGGRIYYTNSFRTQATARYAMGDRPVDIFRDNGIGPEVIGYKRIERCIARWKETRTNYPQ

Foldseek 3Di:
DPPPPAQDPVLQVVLVVQCQFFVHADPSDTHGDPVLLVVLLVVVVVPDDLQVSCVVSVCHCVRNHPVVSVVSNVVSVVVCVVDPD

Radius of gyration: 12.78 Å; Cα contacts (8 Å, |Δi|>4): 74; chains: 1; bounding box: 36×32×29 Å